Protein AF-A0A101X642-F1 (afdb_monomer)

Radius of gyration: 14.69 Å; Cα contacts (8 Å, |Δi|>4): 51; chains: 1; bounding box: 40×27×36 Å

Secondary structure (DSSP, 8-state):
----PPPHHHHHHHHHTT--HHHHHHHHHHHHHT--HHHHHHHHHHHHHHHHHHHHHHTTT-HHHHHHHHHHHHHHHHHHHHHHHHTT-

pLDDT: mean 76.83, std 14.07, range [36.59, 95.12]

Mean predicted aligned error: 9.3 Å

Foldseek 3Di:
DDDDDDDPVVVVVCVVVVHDPQLVVLVVCCVVVVDDPVVSVVSLVVQLVVLQVVLVVCVVPPPPSSVVSNVVSVVSVVVVVVVVVVVVD

Solvent-accessible surface area (backbone atoms only — not comparable to full-atom values): 5137 Å² total; per-residue (Å²): 139,86,88,82,87,75,59,66,76,56,52,52,52,33,54,75,69,72,47,56,66,68,64,49,47,52,53,50,50,33,62,75,69,65,53,56,70,65,60,51,45,51,54,45,49,53,54,27,51,51,29,48,54,57,16,62,76,20,52,91,79,38,55,65,61,17,49,53,27,49,52,51,29,52,60,57,54,55,60,51,62,55,55,58,55,62,74,75,108

Sequence (89 aa):
MLTITIPSKIAEELARRGIDAETYII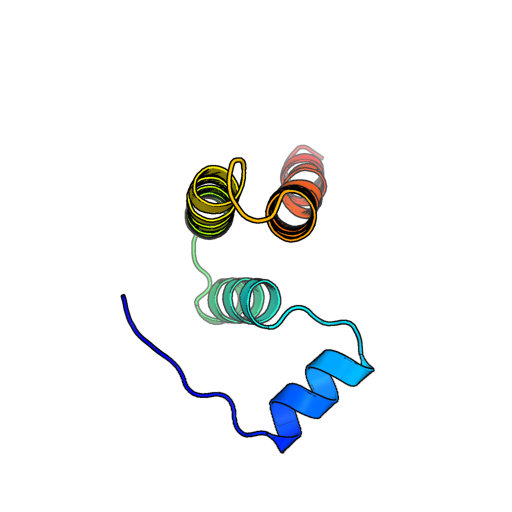DLLSRNLGVDPEIAAEAHVELALKYLEEGRGLIDRDPVQASEKLYMLLRVVKPWRYIMGLMTS

Nearest PDB structures (foldseek):
  5iuj-assembly2_E  TM=5.858E-01  e=5.997E+00  Bacillus subtilis subsp. subtilis str. 168

Structure (mmCIF, N/CA/C/O backbone):
data_AF-A0A101X642-F1
#
_entry.id   AF-A0A101X642-F1
#
loop_
_atom_site.group_PDB
_atom_site.id
_atom_site.type_symbol
_atom_site.label_atom_id
_atom_site.label_alt_id
_atom_site.label_comp_id
_atom_site.label_asym_id
_atom_site.label_entity_id
_atom_site.label_seq_id
_atom_site.pdbx_PDB_ins_code
_atom_site.Cartn_x
_atom_site.Cartn_y
_atom_site.Cartn_z
_atom_site.occupancy
_atom_site.B_iso_or_equiv
_atom_site.auth_seq_id
_atom_site.auth_comp_id
_atom_site.auth_asym_id
_atom_site.auth_atom_id
_atom_site.pdbx_PDB_model_num
ATOM 1 N N . MET A 1 1 ? 7.895 12.103 5.127 1.00 60.03 1 MET A N 1
ATOM 2 C CA . MET A 1 1 ? 7.784 10.640 4.940 1.00 60.03 1 MET A CA 1
ATOM 3 C C . MET A 1 1 ? 8.310 9.931 6.169 1.00 60.03 1 MET A C 1
ATOM 5 O O . MET A 1 1 ? 9.395 10.263 6.631 1.00 60.03 1 MET A O 1
ATOM 9 N N . LEU A 1 2 ? 7.537 8.981 6.683 1.00 77.06 2 LEU A N 1
ATOM 10 C CA . LEU A 1 2 ? 7.944 8.063 7.741 1.00 77.06 2 LEU A CA 1
ATOM 11 C C . LEU A 1 2 ? 8.132 6.683 7.099 1.00 77.06 2 LEU A C 1
ATOM 13 O O . LEU A 1 2 ? 7.266 6.244 6.347 1.00 77.06 2 LEU A O 1
ATOM 17 N N . THR A 1 3 ? 9.266 6.029 7.347 1.00 82.31 3 THR A N 1
ATOM 18 C CA . THR A 1 3 ? 9.582 4.718 6.758 1.00 82.31 3 THR A CA 1
ATOM 19 C C . THR A 1 3 ? 9.400 3.638 7.813 1.00 82.31 3 THR A C 1
ATOM 21 O O . THR A 1 3 ? 9.977 3.731 8.896 1.00 82.31 3 THR A O 1
ATOM 24 N N . ILE A 1 4 ? 8.609 2.612 7.501 1.00 86.75 4 ILE A N 1
ATOM 25 C CA . ILE A 1 4 ? 8.376 1.462 8.380 1.00 86.75 4 ILE A CA 1
ATOM 26 C C . ILE A 1 4 ? 9.000 0.230 7.731 1.00 86.75 4 ILE A C 1
ATOM 28 O O . ILE A 1 4 ? 8.759 -0.052 6.560 1.00 86.75 4 ILE A O 1
ATOM 32 N N . THR A 1 5 ? 9.783 -0.521 8.502 1.00 90.94 5 THR A N 1
ATOM 33 C CA . THR A 1 5 ? 10.358 -1.791 8.051 1.00 90.94 5 THR A CA 1
ATOM 34 C C . THR A 1 5 ? 9.456 -2.943 8.474 1.00 90.94 5 THR A C 1
ATOM 36 O O . THR A 1 5 ? 9.217 -3.140 9.665 1.00 90.94 5 THR A O 1
ATOM 39 N N . ILE A 1 6 ? 8.989 -3.734 7.506 1.00 89.69 6 ILE A N 1
ATOM 40 C CA . ILE A 1 6 ? 8.219 -4.956 7.764 1.00 89.69 6 ILE A CA 1
ATOM 41 C C . ILE A 1 6 ? 9.186 -6.152 7.827 1.00 89.69 6 ILE A C 1
ATOM 43 O O . ILE A 1 6 ? 9.925 -6.380 6.867 1.00 89.69 6 ILE A O 1
ATOM 47 N N . PRO A 1 7 ? 9.194 -6.946 8.916 1.00 94.50 7 PRO A N 1
ATOM 48 C CA . PRO A 1 7 ? 9.985 -8.173 8.987 1.00 94.50 7 PRO A CA 1
ATOM 49 C C . PRO A 1 7 ? 9.613 -9.176 7.884 1.00 94.50 7 PRO A C 1
ATOM 51 O O . PRO A 1 7 ? 8.431 -9.363 7.585 1.00 94.50 7 PRO A O 1
ATOM 54 N N . SER A 1 8 ? 10.605 -9.887 7.338 1.00 93.62 8 SER A N 1
ATOM 55 C CA . SER A 1 8 ? 10.433 -10.781 6.177 1.00 93.62 8 SER A CA 1
ATOM 56 C C . SER A 1 8 ? 9.319 -11.815 6.348 1.00 93.62 8 SER A C 1
ATOM 58 O O . SER A 1 8 ? 8.512 -11.992 5.445 1.00 93.62 8 SER A O 1
ATOM 60 N N . LYS A 1 9 ? 9.189 -12.422 7.535 1.00 95.12 9 LYS A N 1
ATOM 61 C CA . LYS A 1 9 ? 8.123 -13.398 7.826 1.00 95.12 9 LYS A CA 1
ATOM 62 C C . LYS A 1 9 ? 6.711 -12.842 7.610 1.00 95.12 9 LYS A C 1
ATOM 64 O O . LYS A 1 9 ? 5.828 -13.578 7.186 1.00 95.12 9 LYS A O 1
ATOM 69 N N . ILE A 1 10 ? 6.494 -11.562 7.919 1.00 93.62 10 ILE A N 1
ATOM 70 C CA . ILE A 1 10 ? 5.199 -10.900 7.719 1.00 93.62 10 ILE A CA 1
ATOM 71 C C . ILE A 1 10 ? 5.023 -10.525 6.249 1.00 93.62 10 ILE A C 1
ATOM 73 O O . ILE A 1 10 ? 3.954 -10.756 5.691 1.00 93.62 10 ILE A O 1
ATOM 77 N N . ALA A 1 11 ? 6.074 -10.006 5.608 1.00 91.44 11 ALA A N 1
ATOM 78 C CA . ALA A 1 11 ? 6.049 -9.677 4.184 1.00 91.44 11 ALA A CA 1
ATOM 79 C C . ALA A 1 11 ? 5.734 -10.907 3.311 1.00 91.44 11 ALA A C 1
ATOM 81 O O . ALA A 1 11 ? 4.909 -10.829 2.403 1.00 91.44 11 ALA A O 1
ATOM 82 N N . GLU A 1 12 ? 6.324 -12.060 3.630 1.00 93.81 12 GLU A N 1
ATOM 83 C CA . GLU A 1 12 ? 6.035 -13.333 2.966 1.00 93.81 12 GLU A CA 1
ATOM 84 C C . GLU A 1 12 ? 4.571 -13.749 3.127 1.00 93.81 12 GLU A C 1
ATOM 86 O O . GLU A 1 12 ? 3.953 -14.216 2.173 1.00 93.81 12 GLU A O 1
ATOM 91 N N . GLU A 1 13 ? 3.998 -13.579 4.317 1.00 94.50 13 GLU A N 1
ATOM 92 C CA . GLU A 1 13 ? 2.609 -13.954 4.576 1.00 94.50 13 GLU A CA 1
ATOM 93 C C . GLU A 1 13 ? 1.620 -13.024 3.856 1.00 94.50 13 GLU A C 1
ATOM 95 O O . GLU A 1 13 ? 0.618 -13.493 3.314 1.00 94.50 13 GLU A O 1
ATOM 100 N N . LEU A 1 14 ? 1.924 -11.723 3.779 1.00 91.75 14 LEU A N 1
ATOM 101 C CA . LEU A 1 14 ? 1.168 -10.766 2.966 1.00 91.75 14 LEU A CA 1
ATOM 102 C C . LEU A 1 14 ? 1.195 -11.175 1.488 1.00 91.75 14 LEU A C 1
ATOM 104 O O . LEU A 1 14 ? 0.140 -11.282 0.861 1.00 91.75 14 LEU A O 1
ATOM 108 N N . ALA A 1 15 ? 2.381 -11.502 0.965 1.00 89.38 15 ALA A N 1
ATOM 109 C CA . ALA A 1 15 ? 2.555 -11.945 -0.414 1.00 89.38 15 ALA A CA 1
ATOM 110 C C . ALA A 1 15 ? 1.800 -13.252 -0.708 1.00 89.38 15 ALA A C 1
ATOM 112 O O . ALA A 1 15 ? 1.075 -13.326 -1.699 1.00 89.38 15 ALA A O 1
ATOM 113 N N . ARG A 1 16 ? 1.886 -14.261 0.176 1.00 93.31 16 ARG A N 1
ATOM 114 C CA . ARG A 1 16 ? 1.138 -15.529 0.039 1.00 93.31 16 ARG A CA 1
ATOM 115 C C . ARG A 1 16 ? -0.370 -15.320 -0.030 1.00 93.31 16 ARG A C 1
ATOM 117 O O . ARG A 1 16 ? -1.060 -16.082 -0.699 1.00 93.31 16 ARG A O 1
ATOM 124 N N . ARG A 1 17 ? -0.882 -14.307 0.667 1.00 92.06 17 ARG A N 1
ATOM 125 C CA . ARG A 1 17 ? -2.311 -13.969 0.702 1.00 92.06 17 ARG A CA 1
ATOM 126 C C . ARG A 1 17 ? -2.730 -13.004 -0.409 1.00 92.06 17 ARG A C 1
ATOM 128 O O . ARG A 1 17 ? -3.906 -12.663 -0.483 1.00 92.06 17 ARG A O 1
ATOM 135 N N . GLY A 1 18 ? -1.798 -12.549 -1.251 1.00 87.44 18 GLY A N 1
ATOM 136 C CA . GLY A 1 18 ? -2.058 -11.538 -2.278 1.00 87.44 18 GLY A CA 1
ATOM 137 C C . GLY A 1 18 ? -2.428 -10.164 -1.706 1.00 87.44 18 GLY A C 1
ATOM 138 O O . GLY A 1 18 ? -3.060 -9.360 -2.393 1.00 87.44 18 GLY A O 1
ATOM 139 N N . ILE A 1 19 ? -2.070 -9.898 -0.447 1.00 87.00 19 ILE A N 1
ATOM 140 C CA . ILE A 1 19 ? -2.377 -8.649 0.247 1.00 87.00 19 ILE A CA 1
ATOM 141 C C . ILE A 1 19 ? -1.293 -7.628 -0.088 1.00 87.00 19 ILE A C 1
ATOM 143 O O . ILE A 1 19 ? -0.104 -7.885 0.091 1.00 87.00 19 ILE A O 1
ATOM 147 N N . ASP A 1 20 ? -1.718 -6.456 -0.551 1.00 86.81 20 ASP A N 1
ATOM 148 C CA . ASP A 1 20 ? -0.819 -5.322 -0.734 1.00 86.81 20 ASP A CA 1
ATOM 149 C C . ASP A 1 20 ? -0.523 -4.656 0.613 1.00 86.81 20 ASP A C 1
ATOM 151 O O . ASP A 1 20 ? -1.443 -4.260 1.329 1.00 86.81 20 ASP A O 1
ATOM 155 N N . ALA A 1 21 ? 0.759 -4.568 0.966 1.00 87.56 21 ALA A N 1
ATOM 156 C CA . ALA A 1 21 ? 1.187 -4.102 2.280 1.00 87.56 21 ALA A CA 1
ATOM 157 C C . ALA A 1 21 ? 0.858 -2.622 2.512 1.00 87.56 21 ALA A C 1
ATOM 159 O O . ALA A 1 21 ? 0.428 -2.273 3.609 1.00 87.56 21 ALA A O 1
ATOM 160 N N . GLU A 1 22 ? 1.039 -1.768 1.498 1.00 85.25 22 GLU A N 1
ATOM 161 C CA . GLU A 1 22 ? 0.788 -0.327 1.617 1.00 85.25 22 GLU A CA 1
ATOM 162 C C . GLU A 1 22 ? -0.711 -0.070 1.850 1.00 85.25 22 GLU A C 1
ATOM 164 O O . GLU A 1 22 ? -1.079 0.520 2.867 1.00 85.25 22 GLU A O 1
ATOM 169 N N . THR A 1 23 ? -1.582 -0.627 1.003 1.00 83.62 23 THR A N 1
ATOM 170 C CA . THR A 1 23 ? -3.047 -0.529 1.146 1.00 83.62 23 THR A CA 1
ATOM 171 C C . THR A 1 23 ? -3.526 -1.122 2.477 1.00 83.62 23 THR A C 1
ATOM 173 O O . THR A 1 23 ? -4.346 -0.522 3.169 1.00 83.62 23 THR A O 1
ATOM 176 N N . TYR A 1 24 ? -2.995 -2.285 2.874 1.00 88.44 24 TYR A N 1
ATOM 177 C CA . TYR A 1 24 ? -3.393 -2.953 4.115 1.00 88.44 24 TYR A CA 1
ATOM 178 C C . TYR A 1 24 ? -3.008 -2.155 5.362 1.00 88.44 24 TYR A C 1
ATOM 180 O O . TYR A 1 24 ? -3.783 -2.099 6.313 1.00 88.44 24 TYR A O 1
ATOM 188 N N . ILE A 1 25 ? -1.829 -1.526 5.371 1.00 89.69 25 ILE A N 1
ATOM 189 C CA . ILE A 1 25 ? -1.397 -0.679 6.487 1.00 89.69 25 ILE A CA 1
ATOM 190 C C . ILE A 1 25 ? -2.264 0.572 6.576 1.00 89.69 25 ILE A C 1
ATOM 192 O O . ILE A 1 25 ? -2.679 0.907 7.683 1.00 89.69 25 ILE A O 1
ATOM 196 N N . ILE A 1 26 ? -2.569 1.228 5.449 1.00 86.00 26 ILE A N 1
ATOM 197 C CA . ILE A 1 26 ? -3.473 2.387 5.436 1.00 86.00 26 ILE A CA 1
ATOM 198 C C . ILE A 1 26 ? -4.818 1.987 6.041 1.00 86.00 26 ILE A C 1
ATOM 200 O O . ILE A 1 26 ? -5.237 2.588 7.024 1.00 86.00 26 ILE A O 1
ATOM 204 N N . ASP A 1 27 ? -5.436 0.907 5.562 1.00 84.75 27 ASP A N 1
ATOM 205 C CA . ASP A 1 27 ? -6.725 0.440 6.083 1.00 84.75 27 ASP A CA 1
ATOM 206 C C . ASP A 1 27 ? -6.669 0.080 7.576 1.00 84.75 27 ASP A C 1
ATOM 208 O O . A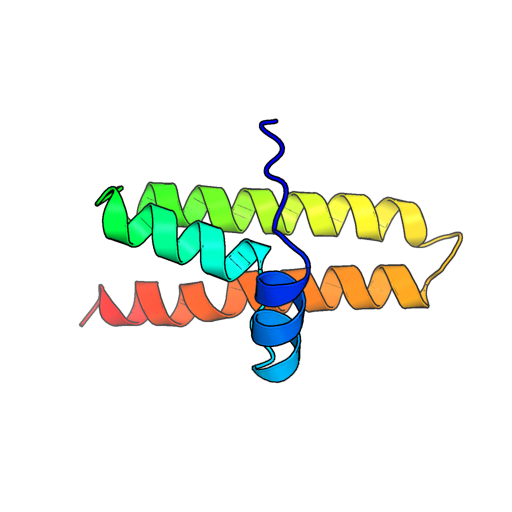SP A 1 27 ? -7.599 0.372 8.333 1.00 84.75 27 ASP A O 1
ATOM 212 N N . LEU A 1 28 ? -5.588 -0.566 8.020 1.00 89.12 28 LEU A N 1
ATOM 213 C CA . LEU A 1 28 ? -5.414 -0.995 9.406 1.00 89.12 28 LEU A CA 1
ATOM 214 C C . LEU A 1 28 ? -5.205 0.202 10.337 1.00 89.12 28 LEU A C 1
ATOM 216 O O . LEU A 1 28 ? -5.794 0.234 11.419 1.00 89.12 28 LEU A O 1
ATOM 220 N N . LEU A 1 29 ? -4.412 1.193 9.926 1.00 88.88 29 LEU A N 1
ATOM 221 C CA . LEU A 1 29 ? -4.243 2.446 10.660 1.00 88.88 29 LEU A CA 1
ATOM 222 C C . LEU A 1 29 ? -5.547 3.237 10.674 1.00 88.88 29 LEU A C 1
ATOM 224 O O . LEU A 1 29 ? -5.958 3.689 11.740 1.00 88.88 29 LEU A O 1
ATOM 228 N N . SER A 1 30 ? -6.236 3.329 9.535 1.00 85.06 30 SER A N 1
ATOM 229 C CA . SER A 1 30 ? -7.480 4.080 9.430 1.00 85.06 30 SER A CA 1
ATOM 230 C C . SER A 1 30 ? -8.550 3.547 10.378 1.00 85.06 30 SER A C 1
ATOM 232 O O . SER A 1 30 ? -9.162 4.301 11.133 1.00 85.06 30 SER A O 1
ATOM 234 N N . ARG A 1 31 ? -8.717 2.220 10.404 1.00 83.38 31 ARG A N 1
ATOM 235 C CA . ARG A 1 31 ? -9.680 1.546 11.284 1.00 83.38 31 ARG A CA 1
ATOM 236 C C . ARG A 1 31 ? -9.304 1.649 12.758 1.00 83.38 31 ARG A C 1
ATOM 238 O O . ARG A 1 31 ? -10.175 1.921 13.574 1.00 83.38 31 ARG A O 1
ATOM 245 N N . ASN A 1 32 ? -8.037 1.421 13.111 1.00 90.06 32 ASN A N 1
ATOM 246 C CA . ASN A 1 32 ? -7.621 1.389 14.519 1.00 90.06 32 ASN A CA 1
ATOM 247 C C . ASN A 1 32 ? -7.523 2.777 15.154 1.00 90.06 32 ASN A C 1
ATOM 249 O O . ASN A 1 32 ? -7.756 2.908 16.352 1.00 90.06 32 ASN A O 1
ATOM 253 N N . LEU A 1 33 ? -7.180 3.803 14.374 1.00 88.31 33 LEU A N 1
ATOM 254 C CA . LEU A 1 33 ? -7.147 5.186 14.852 1.00 88.31 33 LEU A CA 1
ATOM 255 C C . LEU A 1 33 ? -8.530 5.847 14.820 1.00 88.31 33 LEU A C 1
ATOM 257 O O . LEU A 1 33 ? -8.685 6.923 15.389 1.00 88.31 33 LEU A O 1
ATOM 261 N N . GLY A 1 34 ? -9.520 5.222 14.168 1.00 83.69 34 GLY A N 1
ATOM 262 C CA . GLY A 1 34 ? -10.853 5.798 13.998 1.00 83.69 34 GLY A CA 1
ATOM 263 C C . GLY A 1 34 ? -10.819 7.133 13.254 1.00 83.69 34 GLY A C 1
ATOM 264 O O . GLY A 1 34 ? -11.592 8.030 13.579 1.00 83.69 34 GLY A O 1
ATOM 265 N N . VAL A 1 35 ? -9.881 7.291 12.313 1.00 83.50 35 VAL A N 1
ATOM 266 C CA . VAL A 1 35 ? -9.771 8.519 11.514 1.00 83.50 35 VAL A CA 1
ATOM 267 C C . VAL A 1 35 ? -10.990 8.685 10.623 1.00 83.50 35 VAL A C 1
ATOM 269 O O . VAL A 1 35 ? -11.612 7.708 10.199 1.00 83.50 35 VAL A O 1
ATOM 272 N N . ASP A 1 36 ? -11.296 9.948 10.341 1.00 82.00 36 ASP A N 1
ATOM 273 C CA . ASP A 1 36 ? -12.379 10.325 9.450 1.00 82.00 36 ASP A CA 1
ATOM 274 C C . ASP A 1 36 ? -12.246 9.594 8.095 1.00 82.00 36 ASP A C 1
ATOM 276 O O . ASP A 1 36 ? -11.135 9.516 7.549 1.00 82.00 36 ASP A O 1
ATOM 280 N N . PRO A 1 37 ? -13.344 9.041 7.545 1.00 74.25 37 PRO A N 1
ATOM 281 C CA . PRO A 1 37 ? -13.346 8.427 6.223 1.00 74.25 37 PRO A CA 1
ATOM 282 C C . PRO A 1 37 ? -12.730 9.309 5.130 1.00 74.25 37 PRO A C 1
ATOM 284 O O . PRO A 1 37 ? -12.069 8.781 4.242 1.00 74.25 37 PRO A O 1
ATOM 287 N N . GLU A 1 38 ? -12.892 10.628 5.200 1.00 79.00 38 GLU A N 1
ATOM 288 C CA . GLU A 1 38 ? -12.309 11.587 4.259 1.00 79.00 38 GLU A CA 1
ATOM 289 C C . GLU A 1 38 ? -10.777 11.622 4.364 1.00 79.00 38 GLU A C 1
ATOM 291 O O . GLU A 1 38 ? -10.088 11.539 3.351 1.00 79.00 38 GLU A O 1
ATOM 296 N N . ILE A 1 39 ? -10.221 11.581 5.579 1.00 82.31 39 ILE A N 1
ATOM 297 C CA . ILE A 1 39 ? -8.764 11.498 5.797 1.00 82.31 39 ILE A CA 1
ATOM 298 C C . ILE A 1 39 ? -8.209 10.169 5.270 1.00 82.31 39 ILE A C 1
ATOM 300 O O . ILE A 1 39 ? -7.145 10.122 4.648 1.00 82.31 39 ILE A O 1
ATOM 304 N N . ALA A 1 40 ? -8.931 9.065 5.485 1.00 78.12 40 ALA A N 1
ATOM 305 C CA . ALA A 1 40 ? -8.568 7.783 4.885 1.00 78.12 40 ALA A CA 1
ATOM 306 C C . ALA A 1 40 ? -8.622 7.852 3.346 1.00 78.12 40 ALA A C 1
ATOM 308 O O . ALA A 1 40 ? -7.829 7.194 2.669 1.00 78.12 40 ALA A O 1
ATOM 309 N N . ALA A 1 41 ? -9.518 8.673 2.787 1.00 76.12 41 ALA A N 1
ATOM 310 C CA . ALA A 1 41 ? -9.588 8.936 1.356 1.00 76.12 41 ALA A CA 1
ATOM 311 C C . ALA A 1 41 ? -8.352 9.612 0.818 1.00 76.12 41 ALA A C 1
ATOM 313 O O . ALA A 1 41 ? -7.739 9.126 -0.135 1.00 76.12 41 ALA A O 1
ATOM 314 N N . GLU A 1 42 ? -7.985 10.707 1.459 1.00 82.50 42 GLU A N 1
ATOM 315 C CA . GLU A 1 42 ? -6.835 11.507 1.090 1.00 82.50 42 GLU A CA 1
ATOM 316 C C . GLU A 1 42 ? -5.552 10.676 1.138 1.00 82.50 42 GLU A C 1
ATOM 318 O O . GLU A 1 42 ? -4.773 10.731 0.191 1.00 82.50 42 GLU A O 1
ATOM 323 N N . ALA A 1 43 ? -5.381 9.812 2.144 1.00 83.69 43 ALA A N 1
ATOM 324 C CA . ALA A 1 43 ? -4.221 8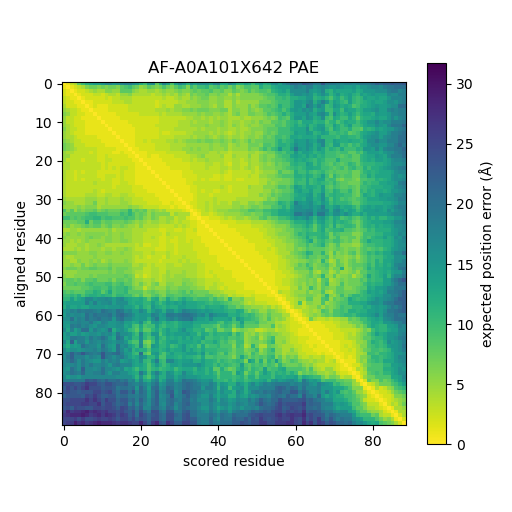.921 2.239 1.00 83.69 43 ALA A CA 1
ATOM 325 C C . ALA A 1 43 ? -4.115 7.937 1.054 1.00 83.69 43 ALA A C 1
ATOM 327 O O . ALA A 1 43 ? -3.031 7.715 0.508 1.00 83.69 43 ALA A O 1
ATOM 328 N N . HIS A 1 44 ? -5.239 7.361 0.617 1.00 81.25 44 HIS A N 1
ATOM 329 C CA . HIS A 1 44 ? -5.283 6.484 -0.561 1.00 81.25 44 HIS A CA 1
ATOM 330 C C . HIS A 1 44 ? -5.029 7.258 -1.864 1.00 81.25 44 HIS A C 1
ATOM 332 O O . HIS A 1 44 ? -4.354 6.756 -2.766 1.00 81.25 44 HIS A O 1
ATOM 338 N N . VAL A 1 45 ? -5.522 8.496 -1.966 1.00 82.50 45 VAL A N 1
ATOM 339 C CA . VAL A 1 45 ? -5.247 9.390 -3.104 1.00 82.50 45 VAL A CA 1
ATOM 340 C C . VAL A 1 45 ? -3.773 9.793 -3.146 1.00 82.50 45 VAL A C 1
ATOM 342 O O . VAL A 1 45 ? -3.172 9.758 -4.218 1.00 82.50 45 VAL A O 1
ATOM 345 N N . GLU A 1 46 ? -3.166 10.116 -2.006 1.00 85.75 46 GLU A N 1
ATOM 346 C CA . GLU A 1 46 ? -1.740 10.435 -1.896 1.00 85.75 46 GLU A CA 1
ATOM 347 C C . GLU A 1 46 ? -0.878 9.256 -2.374 1.00 85.75 46 GLU A C 1
ATOM 349 O O . GLU A 1 46 ? 0.027 9.436 -3.195 1.00 85.75 46 GLU A O 1
ATOM 354 N N . LEU A 1 47 ? -1.215 8.028 -1.955 1.00 83.62 47 LEU A N 1
ATOM 355 C CA . LEU A 1 47 ? -0.532 6.817 -2.419 1.00 83.62 47 LEU A CA 1
ATOM 356 C C . LEU A 1 47 ? -0.700 6.602 -3.932 1.00 83.62 47 LEU A C 1
ATOM 358 O O . LEU A 1 47 ? 0.262 6.266 -4.626 1.00 83.62 47 LEU A O 1
ATOM 362 N N . ALA A 1 48 ? -1.902 6.826 -4.466 1.00 81.50 48 ALA A N 1
ATOM 363 C CA . ALA A 1 48 ? -2.154 6.739 -5.899 1.00 81.50 48 ALA A CA 1
ATOM 364 C C . ALA A 1 48 ? -1.318 7.766 -6.685 1.00 81.50 48 ALA A C 1
ATOM 366 O O . ALA A 1 48 ? -0.657 7.404 -7.659 1.00 81.50 48 ALA A O 1
ATOM 367 N N . LEU A 1 49 ? 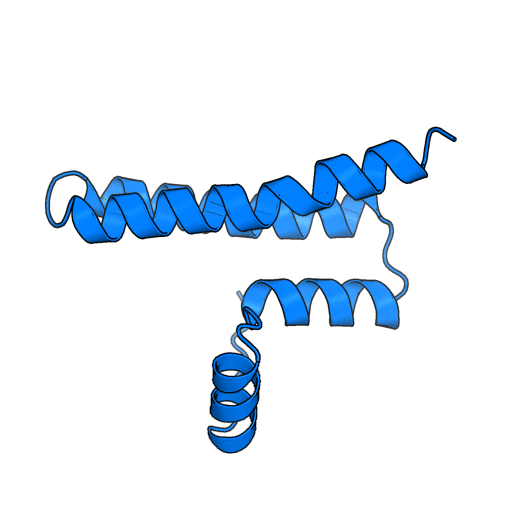-1.287 9.028 -6.252 1.00 82.75 49 LEU A N 1
ATOM 368 C CA . LEU A 1 49 ? -0.499 10.082 -6.899 1.00 82.75 49 LEU A CA 1
ATOM 369 C C . LEU A 1 49 ? 0.996 9.750 -6.921 1.00 82.75 49 LEU A C 1
ATOM 371 O O . LEU A 1 49 ? 1.631 9.914 -7.962 1.00 82.75 49 LEU A O 1
ATOM 375 N N . LYS A 1 50 ? 1.537 9.186 -5.836 1.00 83.94 50 LYS A N 1
ATOM 376 C CA . LYS A 1 50 ? 2.918 8.682 -5.798 1.00 83.94 50 LYS A CA 1
ATOM 377 C C . LYS A 1 50 ? 3.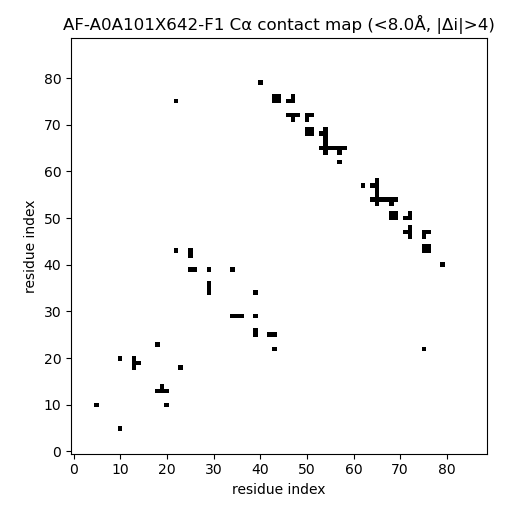170 7.643 -6.894 1.00 83.94 50 LYS A C 1
ATOM 379 O O . LYS A 1 50 ? 4.140 7.765 -7.641 1.00 83.94 50 LYS A O 1
ATOM 384 N N . TYR A 1 51 ? 2.300 6.643 -7.044 1.00 79.31 51 TYR A N 1
ATOM 385 C CA . TYR A 1 51 ? 2.463 5.653 -8.115 1.00 79.31 51 TYR A CA 1
ATOM 386 C C . TYR A 1 51 ? 2.331 6.259 -9.512 1.00 79.31 51 TYR A C 1
ATOM 388 O O . TYR A 1 51 ? 3.016 5.814 -10.432 1.00 79.31 51 TYR A O 1
ATOM 396 N N . LEU A 1 52 ? 1.480 7.272 -9.690 1.00 78.38 52 LEU A N 1
ATOM 397 C CA . LEU A 1 52 ? 1.366 7.986 -10.959 1.00 78.38 52 LEU A CA 1
ATOM 398 C C . LEU A 1 52 ? 2.670 8.714 -11.307 1.00 78.38 52 LEU A C 1
ATOM 400 O O . LEU A 1 52 ? 3.113 8.650 -12.452 1.00 78.38 52 LEU A O 1
ATOM 404 N N . GLU A 1 53 ? 3.291 9.389 -10.342 1.00 83.44 53 GLU A N 1
ATOM 405 C CA . GLU A 1 53 ? 4.575 10.066 -10.541 1.00 83.44 53 GLU A CA 1
ATOM 406 C C . GLU A 1 53 ? 5.706 9.078 -10.833 1.00 83.44 53 GLU A C 1
ATOM 408 O O . GLU A 1 53 ? 6.449 9.267 -11.800 1.00 83.44 53 GLU A O 1
ATOM 413 N N . GLU A 1 54 ? 5.791 7.985 -10.070 1.00 80.06 54 GLU A N 1
ATOM 414 C CA . GLU A 1 54 ? 6.750 6.903 -10.316 1.00 80.06 54 GLU A CA 1
ATOM 415 C C . GLU A 1 54 ? 6.556 6.294 -11.711 1.00 80.06 54 GLU A C 1
ATOM 417 O O . GLU A 1 54 ? 7.520 6.123 -12.455 1.00 80.06 54 GLU A O 1
ATOM 422 N N . GLY A 1 55 ? 5.307 6.029 -12.103 1.00 74.56 55 GLY A N 1
ATOM 423 C CA . GLY A 1 55 ? 4.966 5.524 -13.429 1.00 74.56 55 GLY A CA 1
ATOM 424 C C . GLY A 1 55 ? 5.356 6.498 -14.541 1.00 74.56 55 GLY A C 1
ATOM 425 O O . GLY A 1 55 ? 5.969 6.084 -15.522 1.00 74.56 55 GLY A O 1
ATOM 426 N N . ARG A 1 56 ? 5.082 7.802 -14.379 1.00 76.88 56 ARG A N 1
ATOM 427 C CA . ARG A 1 56 ? 5.470 8.843 -15.351 1.00 76.88 56 ARG A CA 1
ATOM 428 C C . ARG A 1 56 ? 6.979 8.921 -15.552 1.00 76.88 56 ARG A C 1
ATOM 430 O O . ARG A 1 56 ? 7.415 9.094 -16.686 1.00 76.88 56 ARG A O 1
ATOM 437 N N . GLY A 1 57 ? 7.766 8.755 -14.490 1.00 79.12 57 GLY A N 1
ATOM 438 C CA . GLY A 1 57 ? 9.231 8.721 -14.569 1.00 79.12 57 GLY A CA 1
ATOM 439 C C . GLY A 1 57 ? 9.795 7.509 -15.323 1.00 79.12 57 GLY A C 1
ATOM 440 O O . GLY A 1 57 ? 10.965 7.519 -15.708 1.00 79.12 57 GLY A O 1
ATOM 441 N N . LEU A 1 58 ? 8.973 6.482 -15.550 1.00 77.50 58 LEU A N 1
ATOM 442 C CA . LEU A 1 58 ? 9.355 5.236 -16.209 1.00 77.50 58 LEU A CA 1
ATOM 443 C C . LEU A 1 58 ? 8.845 5.129 -17.652 1.00 77.50 58 LEU A C 1
ATOM 445 O O . LEU A 1 58 ? 9.329 4.267 -18.373 1.00 77.50 58 LEU A O 1
ATOM 449 N N . ILE A 1 59 ? 7.947 6.011 -18.110 1.00 73.25 59 ILE A N 1
ATOM 450 C CA . ILE A 1 59 ? 7.317 5.928 -19.446 1.00 73.25 59 ILE A CA 1
ATOM 451 C C . ILE A 1 59 ? 8.346 5.787 -20.578 1.00 73.25 59 ILE A C 1
ATOM 453 O O . ILE A 1 59 ? 8.176 4.941 -21.453 1.00 73.25 59 ILE A O 1
ATOM 457 N N . ASP A 1 60 ? 9.428 6.567 -20.536 1.00 71.31 60 ASP A N 1
ATOM 458 C CA . ASP A 1 60 ? 10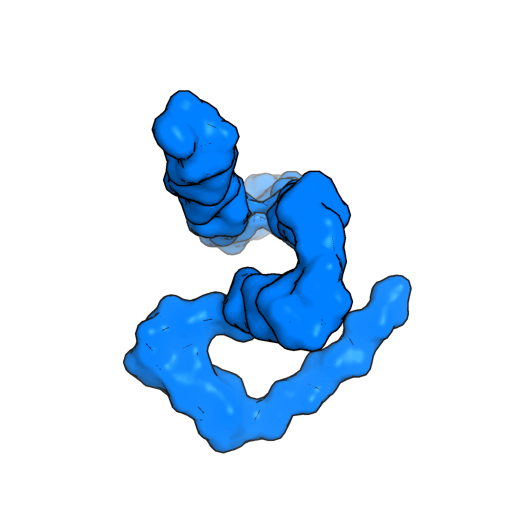.436 6.584 -21.605 1.00 71.31 60 ASP A CA 1
ATOM 459 C C . ASP A 1 60 ? 11.538 5.522 -21.431 1.00 71.31 60 ASP A C 1
ATOM 461 O O . ASP A 1 60 ? 12.333 5.295 -22.343 1.00 71.31 60 ASP A O 1
ATOM 465 N N . ARG A 1 61 ? 11.629 4.888 -20.253 1.00 76.62 61 ARG A N 1
ATOM 466 C CA . ARG A 1 61 ? 12.725 3.970 -19.884 1.00 76.62 61 ARG A CA 1
ATOM 467 C C . ARG A 1 61 ? 12.277 2.521 -19.736 1.00 76.62 61 ARG A C 1
ATOM 469 O O . ARG A 1 61 ? 12.969 1.629 -20.214 1.00 76.62 61 ARG A O 1
ATOM 476 N N . ASP A 1 62 ? 11.150 2.304 -19.071 1.00 78.50 62 ASP A N 1
ATOM 477 C CA . ASP A 1 62 ? 10.549 0.997 -18.821 1.00 78.50 62 ASP A CA 1
ATOM 478 C C . ASP A 1 62 ? 9.008 1.096 -18.870 1.00 78.50 62 ASP A C 1
ATOM 480 O O . ASP A 1 62 ? 8.333 1.272 -17.847 1.00 78.50 62 ASP A O 1
ATOM 484 N N . PRO A 1 63 ? 8.425 0.975 -20.075 1.00 74.94 63 PRO A N 1
ATOM 485 C CA . PRO A 1 63 ? 6.979 1.045 -20.272 1.00 74.94 63 PRO A CA 1
ATOM 486 C C . PRO A 1 63 ? 6.200 -0.059 -19.539 1.00 74.94 63 PRO A C 1
ATOM 488 O O . PRO A 1 63 ? 5.020 0.128 -19.220 1.00 74.94 63 PRO A O 1
ATOM 491 N N . VAL A 1 64 ? 6.832 -1.211 -19.271 1.00 79.62 64 VAL A N 1
ATOM 492 C CA . VAL A 1 64 ? 6.206 -2.334 -18.555 1.00 79.62 6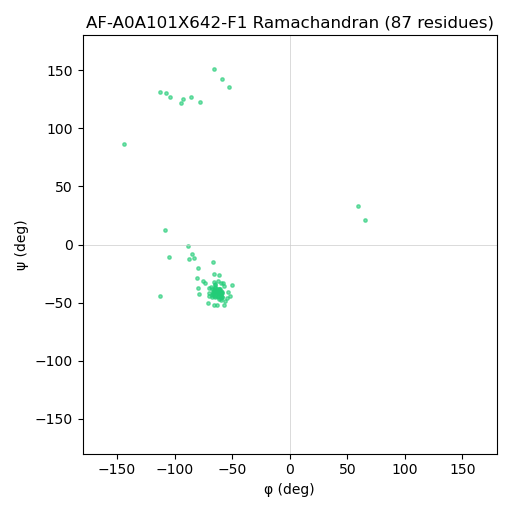4 VAL A CA 1
ATOM 493 C C . VAL A 1 64 ? 6.036 -1.958 -17.090 1.00 79.62 64 VAL A C 1
ATOM 495 O O . VAL A 1 64 ? 4.922 -2.004 -16.567 1.00 79.62 64 VAL A O 1
ATOM 498 N N . GLN A 1 65 ? 7.104 -1.477 -16.456 1.00 76.56 65 GLN A N 1
ATOM 499 C CA . GLN A 1 65 ? 7.057 -1.037 -15.066 1.00 76.56 65 GLN A CA 1
ATOM 500 C C . GLN A 1 65 ? 6.139 0.185 -14.874 1.00 76.56 65 GLN A C 1
ATOM 502 O O . GLN A 1 65 ? 5.401 0.262 -13.889 1.00 76.56 65 GLN A O 1
ATOM 507 N N . ALA A 1 66 ? 6.104 1.110 -15.841 1.00 71.44 66 ALA A N 1
ATOM 508 C CA . ALA A 1 66 ? 5.148 2.221 -15.846 1.00 71.44 66 ALA A CA 1
ATOM 509 C C . ALA A 1 66 ? 3.685 1.733 -15.864 1.00 71.44 66 ALA A C 1
ATOM 511 O O . ALA A 1 66 ? 2.834 2.254 -15.137 1.00 71.44 66 ALA A O 1
ATOM 512 N N . SER A 1 67 ? 3.395 0.699 -16.657 1.00 70.69 67 SER A N 1
ATOM 513 C CA . SER A 1 67 ? 2.060 0.096 -16.749 1.00 70.69 67 SER A CA 1
ATOM 514 C C . SER A 1 67 ? 1.650 -0.611 -15.451 1.00 70.69 67 SER A C 1
ATOM 516 O O . SER A 1 67 ? 0.498 -0.496 -15.030 1.00 70.69 67 SER A O 1
ATOM 518 N N . GLU A 1 68 ? 2.578 -1.286 -14.768 1.00 74.19 68 GLU A N 1
ATOM 519 C CA . GLU A 1 68 ? 2.322 -1.898 -13.455 1.00 74.19 68 GLU A CA 1
ATOM 520 C C . GLU A 1 68 ? 1.982 -0.853 -12.383 1.00 74.19 68 GLU A C 1
ATOM 522 O O . GLU A 1 68 ? 1.040 -1.042 -11.610 1.00 74.19 68 GLU A O 1
ATOM 527 N N . LYS A 1 69 ? 2.682 0.289 -12.373 1.00 74.19 69 LYS A N 1
ATOM 528 C CA . LYS A 1 69 ? 2.394 1.407 -11.457 1.00 74.19 69 LYS A CA 1
ATOM 529 C C . LYS A 1 69 ? 1.012 2.017 -11.699 1.00 74.19 69 LYS A C 1
ATOM 531 O O . LYS A 1 69 ? 0.274 2.281 -10.749 1.00 74.19 69 LYS A O 1
ATOM 536 N N . LEU A 1 70 ? 0.610 2.158 -12.962 1.00 71.56 70 LEU A N 1
ATOM 537 C CA . LEU A 1 70 ? -0.746 2.588 -13.324 1.00 71.56 70 LEU A CA 1
ATOM 538 C C . LEU A 1 70 ? -1.815 1.562 -12.907 1.00 71.56 70 LEU A C 1
ATOM 540 O O . LEU A 1 70 ? -2.891 1.945 -12.446 1.00 71.56 70 LEU A O 1
ATOM 544 N N . TYR A 1 71 ? -1.531 0.261 -13.008 1.00 66.69 71 TYR A N 1
ATOM 545 C CA . TYR A 1 71 ? -2.429 -0.784 -12.507 1.00 66.69 71 TYR A CA 1
ATOM 546 C C . TYR A 1 71 ? -2.577 -0.748 -10.975 1.00 66.69 71 TYR A C 1
ATOM 548 O O . TYR A 1 71 ? -3.688 -0.903 -10.460 1.00 66.69 71 TYR A O 1
ATOM 556 N 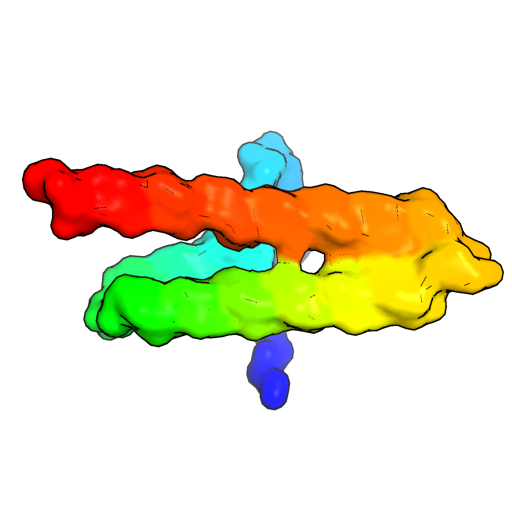N . MET A 1 72 ? -1.491 -0.490 -10.237 1.00 68.56 72 MET A N 1
ATOM 557 C CA . MET A 1 72 ? -1.533 -0.296 -8.781 1.00 68.56 72 MET A CA 1
ATOM 558 C C . MET A 1 72 ? -2.417 0.893 -8.393 1.00 68.56 72 MET A C 1
ATOM 560 O O . MET A 1 72 ? -3.277 0.745 -7.526 1.00 68.56 72 MET A O 1
ATOM 564 N N . LEU A 1 73 ? -2.309 2.025 -9.097 1.00 65.25 73 LEU A N 1
ATOM 565 C CA . LEU A 1 73 ? -3.201 3.176 -8.910 1.00 65.25 73 LEU A CA 1
ATOM 566 C C . LEU A 1 73 ? -4.680 2.784 -9.047 1.00 65.25 73 LEU A C 1
ATOM 568 O O . LEU A 1 73 ? -5.498 3.119 -8.192 1.00 65.25 73 LEU A O 1
ATOM 572 N N . LEU A 1 74 ? -5.032 2.014 -10.080 1.00 61.78 74 LEU A N 1
ATOM 573 C CA . LEU A 1 74 ? -6.409 1.546 -10.261 1.00 61.78 74 LEU A CA 1
ATOM 574 C C . LEU A 1 74 ? -6.875 0.664 -9.094 1.00 61.78 74 LEU A C 1
ATOM 576 O O . LEU A 1 74 ? -8.029 0.768 -8.677 1.00 61.78 74 LEU A O 1
ATOM 580 N N . ARG A 1 75 ? -5.999 -0.184 -8.545 1.00 63.69 75 ARG A N 1
ATOM 581 C CA . ARG A 1 75 ? -6.307 -1.023 -7.376 1.00 63.69 75 ARG A CA 1
ATOM 582 C C . ARG A 1 75 ? -6.605 -0.212 -6.121 1.00 63.69 75 ARG A C 1
ATOM 584 O O . ARG A 1 75 ? -7.505 -0.608 -5.391 1.00 63.69 75 ARG A O 1
ATOM 591 N N . VAL A 1 76 ? -5.898 0.890 -5.887 1.00 65.06 76 VAL A N 1
ATOM 592 C CA . VAL A 1 76 ? -6.107 1.749 -4.708 1.00 65.06 76 VAL A CA 1
ATOM 593 C C . VAL A 1 76 ? -7.394 2.577 -4.836 1.00 65.06 76 VAL A C 1
ATOM 595 O O . VAL A 1 76 ? -8.103 2.794 -3.858 1.00 65.06 76 VAL A O 1
ATOM 598 N N . VAL A 1 77 ? -7.772 2.974 -6.056 1.00 61.97 77 VAL A N 1
ATOM 599 C CA . VAL A 1 77 ? -8.977 3.794 -6.298 1.00 61.97 77 VAL A CA 1
ATOM 600 C C . VAL A 1 77 ? -10.275 2.967 -6.309 1.00 61.97 77 VAL A C 1
ATOM 602 O O . VAL A 1 77 ? -11.343 3.475 -5.960 1.00 61.97 77 VAL A O 1
ATOM 605 N N . LYS A 1 78 ? -10.237 1.679 -6.690 1.00 54.41 78 LYS A N 1
ATOM 606 C CA . LYS A 1 78 ? -11.458 0.846 -6.784 1.00 54.41 78 LYS A CA 1
ATOM 607 C C . LYS A 1 78 ? -12.220 0.629 -5.459 1.00 54.41 78 LYS A C 1
ATOM 609 O O . LYS A 1 78 ? -13.450 0.698 -5.515 1.00 54.41 78 LYS A O 1
ATOM 614 N N . PRO A 1 79 ? -11.577 0.387 -4.299 1.00 54.72 79 PRO A N 1
ATOM 615 C CA . PRO A 1 79 ? -12.263 0.233 -3.014 1.00 54.72 79 PRO A CA 1
ATOM 616 C C . PRO A 1 79 ? -13.081 1.467 -2.615 1.00 54.72 79 PRO A C 1
ATOM 618 O O . PRO A 1 79 ? -14.165 1.329 -2.050 1.00 54.72 79 PRO A O 1
ATOM 621 N N . TRP A 1 80 ? -12.626 2.667 -2.989 1.00 50.88 80 TRP A N 1
ATOM 622 C CA . TRP A 1 80 ? -13.290 3.925 -2.642 1.00 50.88 80 TRP A CA 1
ATOM 623 C C . TRP A 1 80 ? -14.704 4.045 -3.193 1.00 50.88 80 TRP A C 1
ATOM 625 O O . TRP A 1 80 ? -15.623 4.499 -2.511 1.00 50.88 80 TRP A O 1
ATOM 635 N N . ARG A 1 81 ? -14.925 3.560 -4.417 1.00 48.16 81 ARG A N 1
ATOM 636 C CA . ARG A 1 81 ? -16.260 3.596 -5.021 1.00 48.16 81 ARG A CA 1
ATOM 637 C C . ARG A 1 81 ? -17.261 2.707 -4.278 1.00 48.16 81 ARG A C 1
ATOM 639 O O . ARG A 1 81 ? -18.454 2.984 -4.314 1.00 48.16 81 ARG A O 1
ATOM 646 N N . TYR A 1 82 ? -16.774 1.673 -3.594 1.00 51.50 82 TYR A N 1
ATOM 647 C CA . TYR A 1 82 ? -17.587 0.803 -2.748 1.00 51.50 82 TYR A CA 1
ATOM 648 C C . TYR A 1 82 ? -17.874 1.445 -1.382 1.00 51.50 82 TYR A C 1
ATOM 650 O O . TYR A 1 82 ? -18.992 1.346 -0.890 1.00 51.50 82 TYR A O 1
ATOM 658 N N . ILE A 1 83 ? -16.905 2.163 -0.804 1.00 48.88 83 ILE A N 1
ATOM 659 C CA . ILE A 1 83 ? -17.055 2.845 0.492 1.00 48.88 83 ILE A CA 1
ATOM 660 C C . ILE A 1 83 ? -18.007 4.056 0.386 1.00 48.88 83 ILE A C 1
ATOM 662 O O . ILE A 1 83 ? -18.929 4.154 1.190 1.00 48.88 83 ILE A O 1
ATOM 666 N N . MET A 1 84 ? -17.906 4.900 -0.653 1.00 50.25 84 MET A N 1
ATOM 667 C CA . MET A 1 84 ? -18.885 5.991 -0.890 1.00 50.25 84 MET A CA 1
ATOM 668 C C . MET A 1 84 ? -20.293 5.477 -1.202 1.00 50.25 84 MET A C 1
ATOM 670 O O . MET A 1 84 ? -21.284 6.096 -0.817 1.00 50.25 84 MET A O 1
ATOM 674 N N . GLY A 1 85 ? -20.394 4.347 -1.910 1.00 51.12 85 GLY A N 1
ATOM 675 C CA . GLY A 1 85 ? -21.681 3.718 -2.217 1.00 51.12 85 GLY A CA 1
ATOM 676 C C . GLY A 1 85 ? -22.398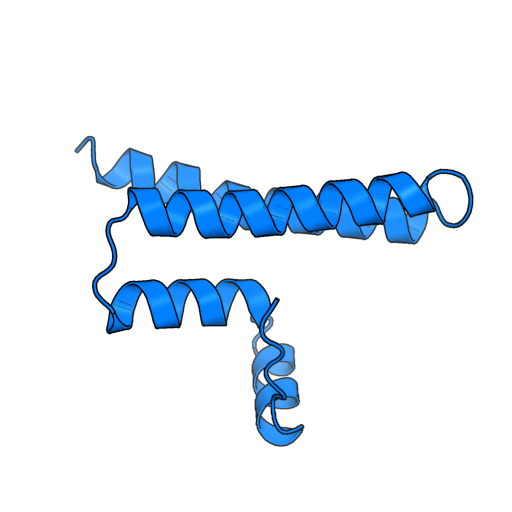 3.195 -0.969 1.00 51.12 85 GLY A C 1
ATOM 677 O O . GLY A 1 85 ? -23.620 3.245 -0.899 1.00 51.12 85 GLY A O 1
ATOM 678 N N . LEU A 1 86 ? -21.646 2.751 0.043 1.00 44.91 86 LEU A N 1
ATOM 679 C CA . LEU A 1 86 ? -22.193 2.296 1.325 1.00 44.91 86 LEU A CA 1
ATOM 680 C C . LEU A 1 86 ? -22.554 3.446 2.280 1.00 44.91 86 LEU A C 1
ATOM 682 O O . LEU A 1 86 ? -23.359 3.239 3.178 1.00 44.91 86 LEU A O 1
ATOM 686 N N . MET A 1 87 ? -22.007 4.652 2.087 1.00 41.72 87 MET A N 1
ATOM 687 C CA . MET A 1 87 ? -22.366 5.849 2.870 1.00 41.72 87 MET A CA 1
ATOM 688 C C . MET A 1 87 ? -23.606 6.587 2.334 1.00 41.72 87 MET A C 1
ATOM 690 O O . MET A 1 87 ? -24.093 7.514 2.974 1.00 41.72 87 MET A O 1
ATOM 694 N N . THR A 1 88 ? -24.119 6.195 1.163 1.00 41.47 88 THR A N 1
ATOM 695 C CA . THR A 1 88 ? -25.297 6.803 0.513 1.00 41.47 88 THR A CA 1
ATOM 696 C C . THR A 1 88 ? -26.546 5.907 0.544 1.00 41.47 88 THR A C 1
ATOM 698 O O . THR A 1 88 ? -27.517 6.204 -0.152 1.00 41.47 88 THR A O 1
ATOM 701 N N . SER A 1 89 ? -26.533 4.834 1.349 1.00 36.59 89 SER A N 1
ATOM 702 C CA . SER A 1 89 ? -27.649 3.886 1.537 1.00 36.59 89 SER A CA 1
ATOM 703 C C . SER A 1 89 ? -28.228 3.940 2.947 1.00 36.59 89 SER A C 1
ATOM 705 O O . SER A 1 89 ? -27.425 4.058 3.897 1.00 36.59 89 SER A O 1
#